Protein AF-A0A662GJX6-F1 (afdb_monomer_lite)

Radius of gyration: 14.16 Å; chains: 1; bounding box: 32×17×38 Å

pLDDT: mean 95.28, std 5.54, range [59.03, 98.38]

Secondary structure (DSSP, 8-state):
-B-TTT--B----TTSPPPBPTTT--B-B-----SEETTEE-SPPPPHHHHHHHHHHHHTTS--

Foldseek 3Di:
DADLQQRDDDDDDPPDDQDADPPPRHGGDDPDDDQDDPNHGPDDDDDPVVVVVVVVSSVVNDDD

Sequence (64 aa):
YRCMKCMIDVVRLEDETRPRCPKCGGKMEELLKPLIRNGRIVMEFPSPDEEREYVLNQLEKISL

Structure (mmCIF, N/CA/C/O backbone):
data_AF-A0A662GJX6-F1
#
_entry.id   AF-A0A662GJX6-F1
#
loop_
_atom_site.group_PDB
_atom_site.id
_atom_site.type_symbol
_atom_site.label_atom_id
_atom_site.label_alt_id
_atom_site.label_comp_id
_atom_site.label_asym_id
_atom_site.label_entity_id
_atom_site.label_seq_id
_atom_site.pdbx_PDB_ins_code
_atom_site.Cartn_x
_atom_site.Cartn_y
_atom_site.Cartn_z
_atom_site.occupancy
_atom_site.B_iso_or_equiv
_atom_site.auth_seq_id
_atom_site.auth_comp_id
_atom_site.auth_asym_id
_atom_site.auth_atom_id
_atom_site.pdbx_PDB_model_num
ATOM 1 N N . TYR A 1 1 ? -5.380 -3.517 -2.091 1.00 97.44 1 TYR A N 1
ATOM 2 C CA . TYR A 1 1 ? -5.846 -2.190 -1.645 1.00 97.44 1 TYR A CA 1
ATOM 3 C C . TYR A 1 1 ? -5.926 -2.152 -0.131 1.00 97.44 1 TYR A C 1
ATOM 5 O O . TYR A 1 1 ? -6.390 -3.133 0.432 1.00 97.44 1 TYR A O 1
ATOM 13 N N . ARG A 1 2 ? -5.545 -1.047 0.519 1.00 97.38 2 ARG A N 1
ATOM 14 C CA . ARG A 1 2 ? -5.652 -0.861 1.976 1.00 97.38 2 ARG A CA 1
ATOM 15 C C . ARG A 1 2 ? -6.424 0.398 2.325 1.00 97.38 2 ARG A C 1
ATOM 17 O O . ARG A 1 2 ? -6.245 1.447 1.712 1.00 97.38 2 ARG A O 1
ATOM 24 N N . CYS A 1 3 ? -7.285 0.313 3.330 1.00 97.44 3 CYS A N 1
ATOM 25 C CA . CYS A 1 3 ? -7.870 1.500 3.942 1.00 97.44 3 CYS A CA 1
ATOM 26 C C . CYS A 1 3 ? -6.930 2.033 5.030 1.00 97.44 3 CYS A C 1
ATOM 28 O O . CYS A 1 3 ? -6.844 1.427 6.091 1.00 97.44 3 CYS A O 1
ATOM 30 N N . MET A 1 4 ? -6.299 3.194 4.826 1.00 95.44 4 MET A N 1
ATOM 31 C CA . MET A 1 4 ? -5.345 3.774 5.794 1.00 95.44 4 MET A CA 1
ATOM 32 C C . MET A 1 4 ? -5.965 4.260 7.115 1.00 95.44 4 MET A C 1
ATOM 34 O O . MET A 1 4 ? -5.237 4.660 8.023 1.00 95.44 4 MET A O 1
ATOM 38 N N . LYS A 1 5 ? -7.301 4.245 7.229 1.00 95.25 5 LYS A N 1
ATOM 39 C CA . LYS A 1 5 ? -8.032 4.543 8.472 1.00 95.25 5 LYS A CA 1
ATOM 40 C 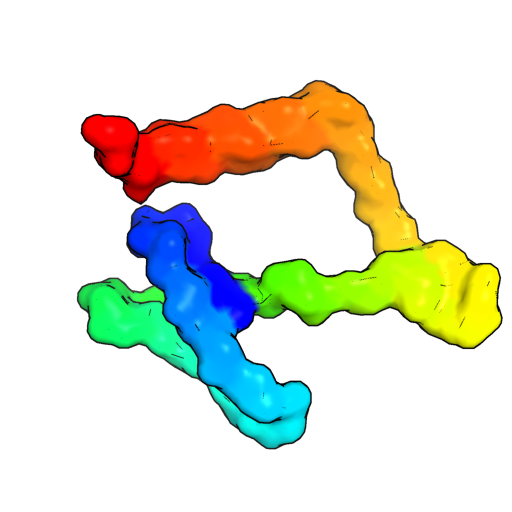C . LYS A 1 5 ? -8.372 3.282 9.264 1.00 95.25 5 LYS A C 1
ATOM 42 O O . LYS A 1 5 ? -8.293 3.288 10.482 1.00 95.25 5 LYS A O 1
ATOM 47 N N . CYS A 1 6 ? -8.818 2.228 8.581 1.00 96.12 6 CYS A N 1
ATOM 48 C CA . CYS A 1 6 ? -9.290 1.000 9.226 1.00 96.12 6 CYS A CA 1
ATOM 49 C C . CYS A 1 6 ? -8.263 -0.135 9.213 1.00 96.12 6 CYS A C 1
ATOM 51 O O . CYS A 1 6 ? -8.527 -1.160 9.828 1.00 96.12 6 CYS A O 1
ATOM 53 N N . MET A 1 7 ? -7.168 0.021 8.465 1.00 95.62 7 MET A N 1
ATOM 54 C CA . MET A 1 7 ? -6.128 -0.986 8.231 1.00 95.62 7 MET A CA 1
ATOM 55 C C . MET A 1 7 ? -6.657 -2.318 7.667 1.00 95.62 7 MET A C 1
ATOM 57 O O . MET A 1 7 ? -6.042 -3.361 7.834 1.00 95.62 7 MET A O 1
ATOM 61 N N . ILE A 1 8 ? -7.795 -2.276 6.962 1.00 96.31 8 ILE A N 1
ATOM 62 C CA . ILE A 1 8 ? -8.374 -3.430 6.260 1.00 96.31 8 ILE A CA 1
ATOM 63 C C . ILE A 1 8 ? -7.817 -3.503 4.843 1.00 96.31 8 ILE A C 1
ATOM 65 O O . ILE A 1 8 ? -7.851 -2.503 4.112 1.00 96.31 8 ILE A O 1
ATOM 69 N N . ASP A 1 9 ? -7.416 -4.709 4.455 1.00 97.06 9 ASP A N 1
ATOM 70 C CA . ASP A 1 9 ? -6.957 -5.043 3.114 1.00 97.06 9 ASP A CA 1
ATOM 71 C C . ASP A 1 9 ? -8.059 -5.692 2.275 1.00 97.06 9 ASP A C 1
ATOM 73 O O . ASP A 1 9 ? -8.867 -6.482 2.759 1.00 97.06 9 ASP A O 1
ATOM 77 N N . VAL A 1 10 ? -8.088 -5.343 0.990 1.00 97.88 10 VAL A N 1
ATOM 78 C CA . VAL A 1 10 ? -8.953 -5.945 -0.030 1.00 97.88 10 VAL A CA 1
ATOM 79 C C . VAL A 1 10 ? -8.107 -6.229 -1.266 1.00 97.88 10 VAL A C 1
ATOM 81 O O . VAL A 1 10 ? -7.455 -5.326 -1.803 1.00 97.88 10 VAL A O 1
ATOM 84 N N . VAL A 1 11 ? -8.129 -7.477 -1.726 1.00 97.19 11 VAL A N 1
ATOM 85 C CA . VAL A 1 11 ? -7.503 -7.912 -2.983 1.00 97.19 11 VAL A CA 1
ATOM 86 C C . VAL A 1 11 ? -8.546 -7.858 -4.100 1.00 97.19 11 VAL A C 1
ATOM 88 O O . VAL A 1 11 ? -9.714 -8.174 -3.877 1.00 97.19 11 VAL A O 1
ATOM 91 N N . ARG A 1 12 ? -8.126 -7.405 -5.280 1.00 95.94 12 ARG A N 1
ATOM 92 C CA . ARG A 1 12 ? -8.924 -7.307 -6.506 1.00 95.94 12 ARG A CA 1
ATOM 93 C C . ARG A 1 12 ? -8.052 -7.696 -7.689 1.00 95.94 12 ARG A C 1
ATOM 95 O O . ARG A 1 12 ? -6.827 -7.648 -7.568 1.00 95.94 12 ARG A O 1
ATOM 102 N N . LEU A 1 13 ? -8.684 -8.084 -8.789 1.00 96.50 13 LEU A N 1
ATOM 103 C CA . LEU A 1 13 ? -7.972 -8.265 -10.052 1.00 96.50 13 LEU A CA 1
ATOM 104 C C . LEU A 1 13 ? -7.490 -6.899 -10.570 1.00 96.50 13 LEU A C 1
ATOM 106 O O . LEU A 1 13 ? -8.094 -5.877 -10.251 1.00 96.50 13 LEU A O 1
ATOM 110 N N . GLU A 1 14 ? -6.413 -6.887 -11.359 1.00 91.44 14 GLU A N 1
ATOM 111 C CA . GLU A 1 14 ? -5.796 -5.658 -11.896 1.00 91.44 14 GLU A CA 1
ATOM 112 C C . GLU A 1 14 ? -6.813 -4.789 -12.661 1.00 91.44 14 GLU A C 1
ATOM 114 O O . GLU A 1 14 ? -6.860 -3.575 -12.480 1.00 91.44 14 GLU A O 1
ATOM 119 N N . ASP A 1 15 ? -7.676 -5.428 -13.457 1.00 93.62 15 ASP A N 1
ATOM 120 C CA . ASP A 1 15 ? -8.660 -4.758 -14.315 1.00 93.62 15 ASP A CA 1
ATOM 121 C C . ASP A 1 15 ? -9.980 -4.422 -13.592 1.00 93.62 15 ASP A C 1
ATOM 123 O O . ASP A 1 15 ? -10.903 -3.856 -14.185 1.00 93.62 15 ASP A O 1
ATOM 127 N N . GLU A 1 16 ? -10.109 -4.772 -12.309 1.00 95.44 16 GLU A N 1
ATOM 128 C CA . GLU A 1 16 ? -11.289 -4.429 -11.518 1.00 95.44 16 GLU A CA 1
ATOM 129 C C . GLU A 1 16 ? -11.212 -3.001 -10.963 1.00 95.44 16 GLU A C 1
ATOM 131 O O . GLU A 1 16 ? -10.161 -2.460 -10.623 1.00 95.44 16 GLU A O 1
ATOM 136 N N . THR A 1 17 ? -12.378 -2.379 -10.788 1.00 94.56 17 THR A N 1
ATOM 137 C CA . THR A 1 17 ? -12.457 -1.040 -10.202 1.00 94.56 17 THR A CA 1
ATOM 138 C C . THR A 1 17 ? -11.941 -1.015 -8.764 1.00 94.56 17 THR A C 1
ATOM 140 O O . THR A 1 17 ? -12.271 -1.890 -7.956 1.00 94.56 17 THR A O 1
ATOM 143 N N . ARG A 1 18 ? -11.237 0.066 -8.410 1.00 95.31 18 ARG A N 1
ATOM 144 C CA . ARG A 1 18 ? -10.771 0.332 -7.043 1.00 95.31 18 ARG A CA 1
ATOM 145 C C . ARG A 1 18 ? -11.909 0.168 -6.016 1.00 95.31 18 ARG A C 1
ATOM 147 O O . ARG A 1 18 ? -12.920 0.871 -6.113 1.00 95.31 18 ARG A O 1
ATOM 154 N N . PRO A 1 19 ? -11.743 -0.687 -4.991 1.00 97.50 19 PRO A N 1
ATOM 155 C CA . PRO A 1 19 ? -12.772 -0.921 -3.990 1.00 97.50 19 PRO A CA 1
ATOM 156 C C . PRO A 1 19 ? -12.892 0.253 -3.007 1.00 97.50 19 PRO A C 1
ATOM 158 O O . PRO A 1 19 ? -11.950 1.018 -2.775 1.00 97.50 19 PRO A O 1
ATOM 161 N N . ARG A 1 20 ? -14.061 0.359 -2.369 1.00 98.19 20 ARG A N 1
ATOM 162 C CA . ARG A 1 20 ? -14.248 1.140 -1.138 1.00 98.19 20 ARG A CA 1
ATOM 163 C C . ARG A 1 20 ? -14.037 0.250 0.081 1.00 98.19 20 ARG A C 1
ATOM 165 O O . ARG A 1 20 ? -14.262 -0.956 0.018 1.00 98.19 20 ARG A O 1
ATOM 172 N N . CYS A 1 21 ? -13.643 0.854 1.200 1.00 98.00 21 CYS A N 1
ATOM 173 C CA . CYS A 1 21 ? -13.470 0.125 2.450 1.00 98.00 21 CYS A CA 1
ATOM 174 C C . CYS A 1 21 ? -14.803 -0.509 2.888 1.00 98.00 21 CYS A C 1
ATOM 176 O O . CYS A 1 21 ? -15.774 0.231 3.062 1.00 98.00 21 CYS A O 1
ATOM 178 N N . PRO A 1 22 ? -14.856 -1.827 3.150 1.00 97.75 22 PRO A N 1
ATOM 179 C CA . PRO A 1 22 ? -16.097 -2.497 3.543 1.00 97.75 22 PRO A CA 1
ATOM 180 C C . PRO A 1 22 ? -16.582 -2.103 4.947 1.00 97.75 22 PRO A C 1
ATOM 182 O O . PRO A 1 22 ? -17.747 -2.298 5.264 1.00 97.75 22 PRO A O 1
ATOM 185 N N . LYS A 1 23 ? -15.708 -1.527 5.789 1.00 97.75 23 LYS A N 1
ATOM 186 C CA . LYS A 1 23 ? -16.045 -1.091 7.155 1.00 97.75 23 LYS A CA 1
ATOM 187 C C . LYS A 1 23 ? -16.525 0.358 7.231 1.00 97.75 23 LYS A C 1
ATOM 189 O O . LYS A 1 23 ? -17.446 0.650 7.980 1.00 97.75 23 LYS A O 1
ATOM 194 N N . CYS A 1 24 ? -15.881 1.279 6.509 1.00 97.56 24 CYS A N 1
ATOM 195 C CA . CYS A 1 24 ? -16.159 2.719 6.637 1.00 97.56 24 CYS A CA 1
ATOM 196 C C . CYS A 1 24 ? -16.561 3.421 5.332 1.00 97.56 24 CYS A C 1
ATOM 198 O O . CYS A 1 24 ? -16.761 4.632 5.338 1.00 97.56 24 CYS A O 1
ATOM 200 N N . GLY A 1 25 ? -16.614 2.713 4.198 1.00 98.00 25 GLY A N 1
ATOM 201 C CA . GLY A 1 25 ? -16.940 3.288 2.883 1.00 98.00 25 GLY A CA 1
ATOM 202 C C . GLY A 1 25 ? -15.879 4.234 2.297 1.00 98.00 25 GLY A C 1
ATOM 203 O O . GLY A 1 25 ? -16.062 4.768 1.196 1.00 98.00 25 GLY A O 1
ATOM 204 N N . GLY A 1 26 ? -14.769 4.446 3.014 1.00 97.44 26 GLY A N 1
ATOM 205 C CA . GLY A 1 26 ? -13.667 5.317 2.611 1.00 97.44 26 GLY A CA 1
ATOM 206 C C . GLY A 1 26 ? -12.920 4.821 1.372 1.00 97.44 26 GLY A C 1
ATOM 207 O O . GLY A 1 26 ? -12.973 3.638 1.021 1.00 97.44 26 GLY A O 1
ATOM 208 N N . LYS A 1 27 ? -12.202 5.737 0.712 1.00 97.62 27 LYS A N 1
ATOM 209 C CA . LYS A 1 27 ? -11.289 5.392 -0.387 1.00 97.62 27 LYS A CA 1
ATOM 210 C C . LYS A 1 27 ? -10.181 4.469 0.134 1.00 97.62 27 LYS A C 1
ATOM 212 O O . LYS A 1 27 ? -9.744 4.605 1.277 1.00 97.62 27 LYS A O 1
ATOM 217 N N . MET A 1 28 ? -9.750 3.536 -0.707 1.00 97.75 28 MET A N 1
ATOM 218 C CA . MET A 1 28 ? -8.637 2.638 -0.411 1.00 97.75 28 MET A CA 1
ATOM 219 C C . MET A 1 28 ? -7.453 2.946 -1.323 1.00 97.75 28 MET A C 1
ATOM 221 O O . MET A 1 28 ? -7.638 3.323 -2.480 1.00 97.75 28 MET A O 1
ATOM 225 N N . GLU A 1 29 ? -6.248 2.770 -0.800 1.00 96.12 29 GLU A N 1
ATOM 226 C CA . GLU A 1 29 ? -4.996 2.979 -1.522 1.00 96.12 29 GLU A CA 1
ATOM 227 C C . GLU A 1 29 ? -4.491 1.673 -2.137 1.00 96.12 29 GLU A C 1
ATOM 229 O O . GLU A 1 29 ? -4.673 0.590 -1.576 1.00 96.12 29 GLU A O 1
ATOM 234 N N . GLU A 1 30 ? -3.851 1.762 -3.299 1.00 95.62 30 GLU A N 1
ATOM 235 C CA . GLU A 1 30 ? -3.120 0.643 -3.898 1.00 95.62 30 GLU A CA 1
ATOM 236 C C . GLU A 1 30 ? -1.820 0.420 -3.133 1.00 95.62 30 GLU A C 1
ATOM 238 O O . GLU A 1 30 ? -1.050 1.356 -2.931 1.00 95.62 30 GLU A O 1
ATOM 243 N N . LEU A 1 31 ? -1.591 -0.820 -2.702 1.00 94.88 31 LEU A N 1
ATOM 244 C CA . LEU A 1 31 ? -0.341 -1.210 -2.045 1.00 94.88 31 LEU A CA 1
ATOM 245 C C . LEU A 1 31 ? 0.672 -1.779 -3.038 1.00 94.88 31 LEU A C 1
ATOM 247 O O . LEU A 1 31 ? 1.869 -1.573 -2.883 1.00 94.88 31 LEU A O 1
ATOM 251 N N . LEU A 1 32 ? 0.192 -2.482 -4.066 1.00 94.38 32 LEU A N 1
ATOM 252 C CA . LEU A 1 32 ? 1.036 -2.996 -5.134 1.00 94.38 32 LEU A CA 1
ATOM 253 C C . LEU A 1 32 ? 1.283 -1.860 -6.124 1.00 94.38 32 LEU A C 1
ATOM 255 O O . LEU A 1 32 ? 0.426 -1.543 -6.943 1.00 94.38 32 LEU A O 1
ATOM 259 N N . LYS A 1 33 ? 2.440 -1.209 -5.993 1.00 92.06 33 LYS A N 1
ATOM 260 C CA . LYS A 1 33 ? 2.900 -0.145 -6.889 1.00 92.06 33 LYS A CA 1
ATOM 261 C C . LYS A 1 33 ? 4.164 -0.609 -7.616 1.00 92.06 33 LYS A C 1
ATOM 263 O O . LYS A 1 33 ? 4.992 -1.293 -7.015 1.00 92.06 33 LYS A O 1
ATOM 268 N N . PRO A 1 34 ? 4.350 -0.245 -8.893 1.00 94.25 34 PRO A N 1
ATOM 269 C CA . PRO A 1 34 ? 5.556 -0.606 -9.623 1.00 94.25 34 PRO A CA 1
ATOM 270 C C . PRO A 1 34 ? 6.773 0.125 -9.043 1.00 94.25 34 PRO A C 1
ATOM 272 O O . PRO A 1 34 ? 6.787 1.351 -8.982 1.00 94.25 34 PRO A O 1
ATOM 275 N N . LEU A 1 35 ? 7.812 -0.626 -8.674 1.00 96.69 35 LEU A N 1
ATOM 276 C CA . LEU A 1 35 ? 9.121 -0.069 -8.302 1.00 96.69 35 LEU A CA 1
ATOM 277 C C . LEU A 1 35 ? 10.042 0.054 -9.519 1.00 96.69 35 LEU A C 1
ATOM 279 O O . LEU A 1 35 ? 10.814 1.003 -9.638 1.00 96.69 35 LEU A O 1
ATOM 283 N N . ILE A 1 36 ? 9.935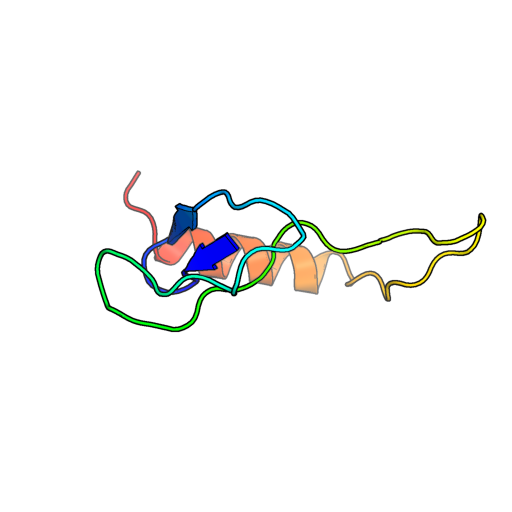 -0.908 -10.440 1.00 97.62 36 ILE A N 1
ATOM 284 C CA . ILE A 1 36 ? 10.754 -1.025 -11.645 1.00 97.62 36 ILE A CA 1
ATOM 285 C C . ILE A 1 36 ? 9.835 -1.253 -12.849 1.00 97.62 36 ILE A C 1
ATOM 287 O O . ILE A 1 36 ? 8.932 -2.088 -12.796 1.00 97.62 36 ILE A O 1
ATOM 291 N N . ARG A 1 37 ? 10.082 -0.550 -13.958 1.00 97.44 37 ARG A N 1
ATOM 292 C CA . ARG A 1 37 ? 9.477 -0.826 -15.271 1.00 97.44 37 ARG A CA 1
ATOM 293 C C . ARG A 1 37 ? 10.568 -0.894 -16.327 1.00 97.44 37 ARG A C 1
ATOM 295 O O . ARG A 1 37 ? 11.398 0.007 -16.412 1.00 97.44 37 ARG A O 1
ATOM 302 N N . ASN A 1 38 ? 10.567 -1.955 -17.135 1.00 97.44 38 ASN A N 1
ATOM 303 C CA . ASN A 1 38 ? 11.547 -2.165 -18.211 1.00 97.44 38 ASN A CA 1
ATOM 304 C C . ASN A 1 38 ? 13.007 -2.001 -17.736 1.00 97.44 38 ASN A C 1
ATOM 306 O O . ASN A 1 38 ? 13.809 -1.328 -18.379 1.00 97.44 38 ASN A O 1
ATOM 310 N N . GLY A 1 39 ? 13.329 -2.552 -16.560 1.00 97.62 39 GLY A N 1
ATOM 311 C CA . GLY A 1 39 ? 14.6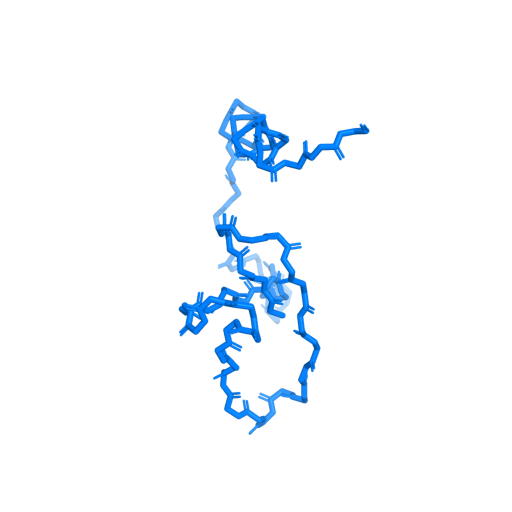67 -2.472 -15.962 1.00 97.62 39 GLY A CA 1
ATOM 312 C C . GLY A 1 39 ? 15.053 -1.108 -15.377 1.00 97.62 39 GLY A C 1
ATOM 313 O O . GLY A 1 39 ? 16.189 -0.945 -14.946 1.00 97.62 39 GLY A O 1
ATOM 314 N N . ARG A 1 40 ? 14.143 -0.126 -15.340 1.00 97.94 40 ARG A N 1
ATOM 315 C CA . ARG A 1 40 ? 14.384 1.203 -14.757 1.00 97.94 40 ARG A CA 1
ATOM 316 C C . ARG A 1 40 ? 13.568 1.396 -13.489 1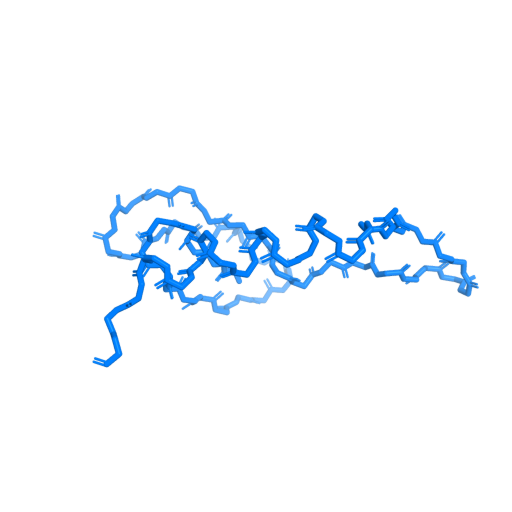.00 97.94 40 ARG A C 1
ATOM 318 O O . ARG A 1 40 ? 12.387 1.057 -13.472 1.00 97.94 40 ARG A O 1
ATOM 325 N N . ILE A 1 41 ? 14.184 1.969 -12.458 1.00 97.56 41 ILE A N 1
ATOM 326 C CA . ILE A 1 41 ? 13.490 2.403 -11.241 1.00 97.56 41 ILE A CA 1
ATOM 327 C C . ILE A 1 41 ? 12.513 3.525 -11.620 1.00 97.56 41 ILE A C 1
ATOM 329 O O . ILE A 1 41 ? 12.901 4.477 -12.294 1.00 97.56 41 ILE A O 1
ATOM 333 N N . VAL A 1 42 ? 11.246 3.387 -11.223 1.00 97.44 42 VAL A N 1
ATOM 334 C CA . VAL A 1 42 ? 10.169 4.362 -11.503 1.00 97.44 42 VAL A CA 1
ATOM 335 C C . VAL A 1 42 ? 9.521 4.935 -10.243 1.00 97.44 42 VAL A C 1
ATOM 337 O O . VAL A 1 42 ? 8.591 5.729 -10.344 1.00 97.44 42 VAL A O 1
ATOM 340 N N . MET A 1 43 ? 9.993 4.528 -9.066 1.00 94.25 43 MET A N 1
ATOM 341 C CA . MET A 1 43 ? 9.569 5.062 -7.777 1.00 94.25 43 MET A CA 1
ATOM 342 C C . MET A 1 43 ? 10.680 5.930 -7.186 1.00 94.25 43 MET A C 1
ATOM 344 O O . MET A 1 43 ? 11.861 5.622 -7.329 1.00 94.25 43 MET A O 1
ATOM 348 N N . GLU A 1 44 ? 10.281 6.985 -6.490 1.00 94.56 44 GLU A N 1
ATOM 349 C CA . GLU A 1 44 ? 11.145 7.712 -5.569 1.00 94.56 44 GLU A CA 1
ATOM 350 C C . GLU A 1 44 ? 11.101 7.022 -4.203 1.00 94.56 44 GLU A C 1
ATOM 352 O O . GLU A 1 44 ? 10.022 6.815 -3.645 1.00 94.56 44 GLU A O 1
ATOM 357 N N . PHE A 1 45 ? 12.261 6.592 -3.705 1.00 94.62 45 PHE A N 1
ATOM 358 C CA . PHE A 1 45 ? 12.344 5.894 -2.427 1.00 94.62 45 PHE A CA 1
ATOM 359 C C . PHE A 1 45 ? 12.391 6.906 -1.277 1.00 94.62 45 PHE A C 1
ATOM 361 O O . PHE A 1 45 ? 13.226 7.811 -1.330 1.00 94.62 45 PHE A O 1
ATOM 368 N N . PRO A 1 46 ? 11.550 6.741 -0.241 1.00 95.81 46 PRO A N 1
ATOM 369 C CA . PRO A 1 46 ? 11.621 7.575 0.948 1.00 95.81 46 PRO A CA 1
ATOM 370 C C . PRO A 1 46 ? 12.936 7.340 1.697 1.00 95.81 46 PRO A C 1
ATOM 372 O O . PRO A 1 46 ? 13.575 6.286 1.593 1.00 95.81 46 PRO A O 1
ATOM 375 N N . SER A 1 47 ? 13.333 8.331 2.484 1.00 98.06 47 SER A N 1
ATOM 376 C CA . SER A 1 47 ? 14.414 8.195 3.453 1.00 98.06 47 SER A CA 1
ATOM 377 C C . SER A 1 47 ? 14.037 7.223 4.586 1.00 98.06 47 SER A C 1
ATOM 379 O O . SER A 1 47 ? 12.854 6.973 4.836 1.00 98.06 47 SER A O 1
ATOM 381 N N . PRO A 1 48 ? 15.025 6.683 5.326 1.00 98.38 48 PRO A N 1
ATOM 382 C CA . PRO A 1 48 ? 14.747 5.821 6.475 1.00 98.38 48 PRO A CA 1
ATOM 383 C C . PRO A 1 48 ? 13.852 6.464 7.545 1.00 98.38 48 PRO A C 1
ATOM 385 O O . PRO A 1 48 ? 13.046 5.765 8.158 1.00 98.38 48 PRO A O 1
ATOM 388 N N . ASP A 1 49 ? 13.977 7.776 7.764 1.00 98.38 49 ASP A N 1
ATOM 389 C CA . ASP A 1 49 ? 13.175 8.500 8.756 1.00 98.38 49 ASP A CA 1
ATOM 390 C C . ASP A 1 49 ? 11.715 8.642 8.306 1.00 98.38 49 ASP A C 1
ATOM 392 O O . ASP A 1 49 ? 10.808 8.387 9.099 1.00 98.38 49 ASP A O 1
ATOM 396 N N . GLU A 1 50 ? 11.477 8.945 7.025 1.00 98.06 50 GLU A N 1
ATOM 397 C CA . GLU A 1 50 ? 10.128 8.986 6.441 1.00 98.06 50 GLU A CA 1
ATOM 398 C C . GLU A 1 50 ? 9.452 7.607 6.486 1.00 98.06 50 GLU A C 1
ATOM 400 O O . GLU A 1 50 ? 8.280 7.497 6.855 1.00 98.06 50 GLU A O 1
ATOM 405 N N . GLU A 1 51 ? 10.189 6.536 6.172 1.00 97.62 51 GLU A N 1
ATOM 406 C CA . GLU A 1 51 ? 9.659 5.170 6.240 1.00 97.62 51 GLU A CA 1
ATOM 407 C C . GLU A 1 51 ? 9.343 4.766 7.691 1.00 97.62 51 GLU A C 1
ATOM 409 O O . GLU A 1 51 ? 8.304 4.162 7.972 1.00 97.62 51 GLU A O 1
ATOM 414 N N . ARG A 1 52 ? 10.198 5.148 8.650 1.00 97.94 52 ARG A N 1
ATOM 415 C CA . ARG A 1 52 ? 9.944 4.922 10.078 1.00 97.94 52 ARG A CA 1
ATOM 416 C C . ARG A 1 52 ? 8.684 5.650 10.538 1.00 97.94 52 ARG A C 1
ATOM 418 O O . ARG A 1 52 ? 7.864 5.050 11.235 1.00 97.94 52 ARG A O 1
ATOM 425 N N . GLU A 1 53 ? 8.528 6.919 10.176 1.00 98.19 53 GLU A N 1
ATOM 426 C CA . GLU A 1 53 ? 7.346 7.710 10.520 1.00 98.19 53 GLU A CA 1
ATOM 427 C C . GLU A 1 53 ? 6.075 7.088 9.924 1.00 98.19 53 GLU A C 1
ATOM 429 O O . GLU A 1 53 ? 5.065 6.942 10.618 1.00 98.19 53 GLU A O 1
ATOM 434 N N . TYR A 1 54 ? 6.137 6.638 8.668 1.00 95.62 54 TYR A N 1
ATOM 435 C CA . TYR A 1 54 ? 5.039 5.936 8.010 1.00 95.62 54 TYR A CA 1
ATOM 436 C C . TYR A 1 54 ? 4.592 4.693 8.793 1.00 95.62 54 TYR A C 1
ATOM 438 O O . TYR A 1 54 ? 3.395 4.522 9.043 1.00 95.62 54 TYR A O 1
ATOM 446 N N . VAL A 1 55 ? 5.538 3.862 9.241 1.00 95.31 55 VAL A N 1
ATOM 447 C CA . VAL A 1 55 ? 5.242 2.662 10.039 1.00 95.31 55 VAL A CA 1
ATOM 448 C C . VAL A 1 55 ? 4.648 3.021 11.404 1.00 95.31 55 VAL A C 1
ATOM 450 O O . VAL A 1 55 ? 3.641 2.433 11.801 1.00 95.31 55 VAL A O 1
ATOM 453 N N . LEU A 1 56 ? 5.215 3.996 12.123 1.00 96.50 56 LEU A N 1
ATOM 454 C CA . LEU A 1 56 ? 4.700 4.400 13.440 1.00 96.50 56 LEU A CA 1
ATOM 455 C C . LEU A 1 56 ? 3.260 4.930 13.346 1.00 96.50 56 LEU A C 1
ATOM 457 O O . LEU A 1 56 ? 2.392 4.468 14.087 1.00 96.50 56 LEU A O 1
ATOM 461 N N . ASN A 1 57 ? 2.971 5.778 12.354 1.00 95.19 57 ASN A N 1
ATOM 462 C CA .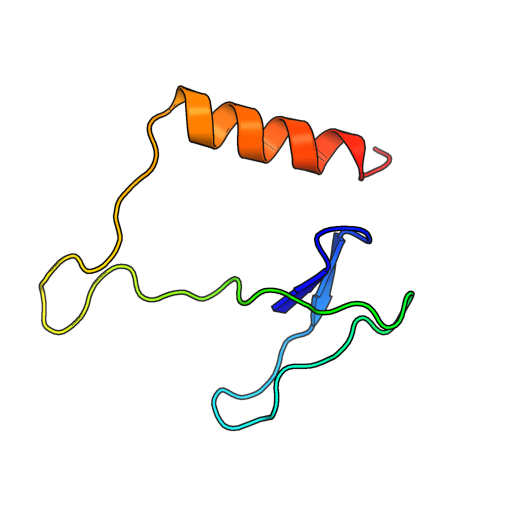 ASN A 1 57 ? 1.623 6.288 12.075 1.00 95.19 57 ASN A CA 1
ATOM 463 C C . ASN A 1 57 ? 0.605 5.181 11.736 1.00 95.19 57 ASN A C 1
ATOM 465 O O . ASN A 1 57 ? -0.610 5.373 11.857 1.00 95.19 57 ASN A O 1
ATOM 469 N N . GLN A 1 58 ? 1.063 4.032 11.236 1.00 94.19 58 GLN A N 1
ATOM 470 C CA . GLN A 1 58 ? 0.207 2.868 11.007 1.00 94.19 58 GLN A CA 1
ATOM 471 C C . GLN A 1 58 ? -0.041 2.082 12.292 1.00 94.19 58 GLN A C 1
ATOM 473 O O . GLN A 1 58 ? -1.178 1.675 12.528 1.00 94.19 58 GLN A O 1
ATOM 478 N N . LEU A 1 59 ? 0.990 1.890 13.119 1.00 94.56 59 LEU A N 1
ATOM 479 C CA . LEU A 1 59 ? 0.890 1.152 14.379 1.00 94.56 59 LEU A CA 1
ATOM 480 C C . LEU A 1 59 ? -0.092 1.804 15.358 1.00 94.56 59 LEU A C 1
ATOM 482 O O . LEU A 1 59 ? -0.852 1.090 16.001 1.00 94.56 59 LEU A O 1
ATOM 486 N N . GLU A 1 60 ? -0.178 3.136 15.395 1.00 94.25 60 GLU A N 1
ATOM 487 C CA . GLU A 1 60 ? -1.169 3.864 16.209 1.00 94.25 60 GLU A CA 1
ATOM 488 C C . GLU A 1 60 ? -2.632 3.488 15.903 1.00 94.25 60 GLU A C 1
ATOM 490 O O . GLU A 1 60 ? -3.530 3.716 16.715 1.00 94.25 60 GLU A O 1
ATOM 495 N N . LYS A 1 61 ? -2.899 2.913 14.725 1.00 91.81 61 LYS A N 1
ATOM 496 C CA . LYS A 1 61 ? -4.249 2.576 14.245 1.00 91.81 61 LYS A CA 1
ATOM 497 C C . LYS A 1 61 ? -4.612 1.108 14.464 1.00 91.81 61 LYS A C 1
ATOM 499 O O . LYS A 1 61 ? -5.714 0.699 14.087 1.00 91.81 61 LYS A O 1
ATOM 504 N N . ILE A 1 62 ? -3.698 0.314 15.017 1.00 88.94 62 ILE A N 1
ATOM 505 C CA . ILE A 1 62 ? -3.852 -1.126 15.214 1.00 88.94 62 ILE A CA 1
ATOM 506 C C . ILE A 1 62 ? -3.750 -1.408 16.714 1.00 88.94 62 ILE A C 1
ATOM 508 O O . ILE A 1 62 ? -2.800 -0.997 17.369 1.00 88.94 62 ILE A O 1
ATOM 512 N N . SER A 1 63 ? -4.735 -2.111 17.270 1.00 76.00 63 SER A N 1
ATOM 513 C CA . SER A 1 63 ? -4.623 -2.662 18.623 1.00 76.00 63 SER A CA 1
ATOM 514 C C . SER A 1 63 ? -3.771 -3.931 18.578 1.00 76.00 63 SER A C 1
ATOM 516 O O . SER A 1 63 ? -4.088 -4.825 17.788 1.00 76.00 63 SER A O 1
ATOM 518 N N . LEU A 1 64 ? -2.722 -3.995 19.402 1.00 59.03 64 LEU A N 1
ATOM 519 C CA . LEU A 1 64 ? -1.896 -5.190 19.61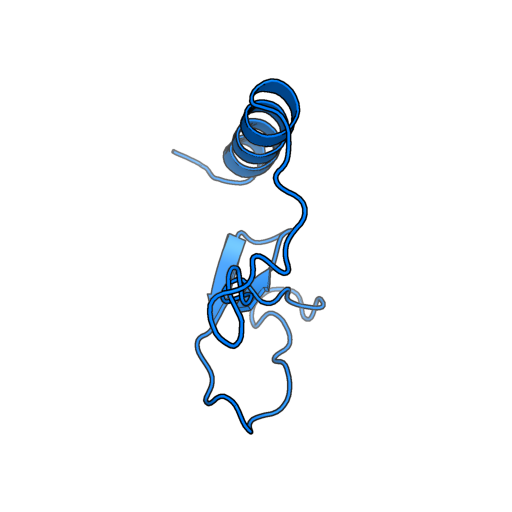4 1.00 59.03 64 LEU A CA 1
ATOM 520 C C . LEU A 1 64 ? -2.598 -6.217 20.508 1.00 59.03 64 LEU A C 1
ATOM 522 O O . LEU A 1 64 ? -3.308 -5.785 21.446 1.00 59.03 64 LEU A O 1
#